Protein AF-L9WAC3-F1 (afdb_monomer_lite)

pLDDT: mean 76.22, std 16.02, range [41.91, 98.62]

Structure (mmCIF, N/CA/C/O backbone):
data_AF-L9WAC3-F1
#
_entry.id   AF-L9WAC3-F1
#
loop_
_atom_site.group_PDB
_atom_site.id
_atom_site.type_symbol
_atom_site.label_atom_id
_atom_site.label_alt_id
_atom_site.label_comp_id
_atom_site.label_asym_id
_atom_site.label_entity_id
_atom_site.label_seq_id
_atom_site.pdbx_PDB_ins_code
_atom_site.Cartn_x
_atom_site.Cartn_y
_atom_site.Cartn_z
_atom_site.occupancy
_atom_site.B_iso_or_equiv
_atom_site.auth_seq_id
_atom_site.auth_comp_id
_atom_site.auth_asym_id
_atom_site.auth_atom_id
_atom_site.pdbx_PDB_model_num
ATOM 1 N N . MET A 1 1 ? -4.021 23.730 53.755 1.00 41.91 1 MET A N 1
ATOM 2 C CA . MET A 1 1 ? -3.929 23.410 52.316 1.00 41.91 1 MET A CA 1
ATOM 3 C C . MET A 1 1 ? -2.650 22.631 52.067 1.00 41.91 1 MET A C 1
ATOM 5 O O . MET A 1 1 ? -1.574 23.197 52.173 1.00 41.91 1 MET A O 1
ATOM 9 N N . ASN A 1 2 ? -2.768 21.34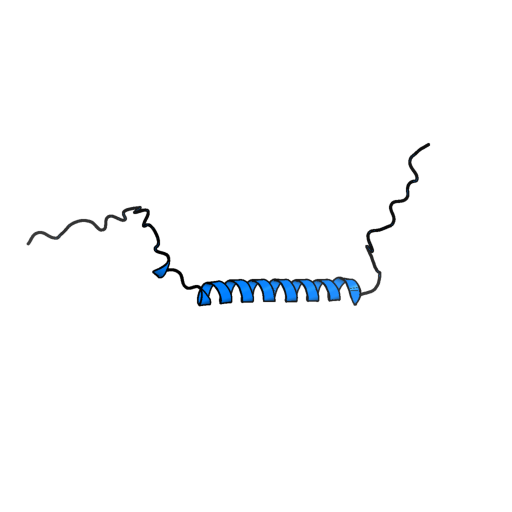2 51.785 1.00 57.16 2 ASN A N 1
ATOM 10 C CA . ASN A 1 2 ? -1.691 20.410 51.475 1.00 57.16 2 ASN A CA 1
ATOM 11 C C . ASN A 1 2 ? -2.011 19.805 50.103 1.00 57.16 2 ASN A C 1
ATOM 13 O O . ASN A 1 2 ? -3.043 19.171 49.912 1.00 57.16 2 ASN A O 1
ATOM 17 N N . GLN A 1 3 ? -1.155 20.126 49.141 1.00 61.97 3 GLN A N 1
ATOM 18 C CA . GLN A 1 3 ? -1.277 19.810 47.723 1.00 61.97 3 GLN A CA 1
ATOM 19 C C . GLN A 1 3 ? -1.056 18.301 47.503 1.00 61.97 3 GLN A C 1
ATOM 21 O O . GLN A 1 3 ? -0.089 17.772 48.055 1.00 61.97 3 GLN A O 1
ATOM 26 N N . PRO A 1 4 ? -1.909 17.587 46.741 1.00 58.44 4 PRO A N 1
ATOM 27 C CA . PRO A 1 4 ? -1.670 16.182 46.454 1.00 58.44 4 PRO A CA 1
ATOM 28 C C . PRO A 1 4 ? -0.488 16.043 45.490 1.00 58.44 4 PRO A C 1
ATOM 30 O O . PRO A 1 4 ? -0.341 16.774 44.508 1.00 58.44 4 PRO A O 1
ATOM 33 N N . THR A 1 5 ? 0.380 15.119 45.866 1.00 59.50 5 THR A N 1
ATOM 34 C CA . THR A 1 5 ? 1.680 14.778 45.304 1.00 59.50 5 THR A CA 1
ATOM 35 C C . THR A 1 5 ? 1.590 14.098 43.940 1.00 59.50 5 THR A C 1
ATOM 37 O O . THR A 1 5 ? 0.650 13.357 43.682 1.00 59.50 5 THR A O 1
ATOM 40 N N . GLY A 1 6 ? 2.646 14.282 43.139 1.00 54.75 6 GLY A N 1
ATOM 41 C CA . GLY A 1 6 ? 3.194 13.248 42.256 1.00 54.75 6 GLY A CA 1
ATOM 42 C C . GLY A 1 6 ? 2.400 12.925 40.994 1.00 54.75 6 GLY A C 1
ATOM 43 O O . GLY A 1 6 ? 1.538 12.055 40.996 1.00 54.75 6 GLY A O 1
ATOM 44 N N . LYS A 1 7 ? 2.788 13.535 39.867 1.00 53.94 7 LYS A N 1
ATOM 45 C CA . LYS A 1 7 ? 2.663 12.862 38.569 1.00 53.94 7 LYS A CA 1
ATOM 46 C C . LYS A 1 7 ? 3.707 11.745 38.548 1.00 53.94 7 LYS A C 1
ATOM 48 O O . LYS A 1 7 ? 4.820 11.955 38.078 1.00 53.94 7 LYS A O 1
ATOM 53 N N . GLU A 1 8 ? 3.389 10.611 39.156 1.00 57.28 8 GLU A N 1
ATOM 54 C CA . GLU A 1 8 ? 4.180 9.404 38.967 1.00 57.28 8 GLU A CA 1
ATOM 55 C C . GLU A 1 8 ? 3.808 8.836 37.601 1.00 57.28 8 GLU A C 1
ATOM 57 O O . GLU A 1 8 ? 2.730 8.275 37.410 1.00 57.28 8 GLU A O 1
ATOM 62 N N . GLU A 1 9 ? 4.688 9.068 36.630 1.00 63.00 9 GLU A N 1
ATOM 63 C CA . GLU A 1 9 ? 4.739 8.333 35.371 1.00 63.00 9 GLU A CA 1
ATOM 64 C C . GLU A 1 9 ? 5.062 6.873 35.704 1.00 63.00 9 GLU A C 1
ATOM 66 O O . GLU A 1 9 ? 6.206 6.421 35.649 1.00 63.00 9 GLU A O 1
ATOM 71 N N . SER A 1 10 ? 4.049 6.135 36.152 1.00 57.69 10 SER A N 1
ATOM 72 C CA . SER A 1 10 ? 4.164 4.706 36.353 1.00 57.69 10 SER A CA 1
ATOM 73 C C . SER A 1 10 ? 4.272 4.056 34.978 1.00 57.69 10 SER A C 1
ATOM 75 O O . SER A 1 10 ? 3.393 4.186 34.124 1.00 57.69 10 SER A O 1
ATOM 77 N N . GLY A 1 11 ? 5.367 3.329 34.758 1.00 62.88 11 GLY A N 1
ATOM 78 C CA . GLY A 1 11 ? 5.475 2.316 33.713 1.00 62.88 11 GLY A CA 1
ATOM 79 C C . GLY A 1 11 ? 4.492 1.181 33.995 1.00 62.88 11 GLY A C 1
ATOM 80 O O . GLY A 1 11 ? 4.886 0.076 34.357 1.00 62.88 11 GLY A O 1
ATOM 81 N N . GLN A 1 12 ? 3.198 1.473 33.907 1.00 65.69 12 GLN A N 1
ATOM 82 C CA . GLN A 1 12 ? 2.130 0.515 34.088 1.00 65.69 12 GLN A CA 1
ATOM 83 C C . GLN A 1 12 ? 1.974 -0.229 32.768 1.00 65.69 12 GLN A C 1
ATOM 85 O O . GLN A 1 12 ? 1.433 0.304 31.800 1.00 65.69 12 GLN A O 1
ATOM 90 N N . ILE A 1 13 ? 2.469 -1.467 32.727 1.00 70.25 13 ILE A N 1
ATOM 91 C CA . ILE A 1 13 ? 2.096 -2.425 31.687 1.00 70.25 13 ILE A CA 1
ATOM 92 C C . ILE A 1 13 ? 0.585 -2.628 31.840 1.00 70.25 13 ILE A C 1
ATOM 94 O O . ILE A 1 13 ? 0.125 -3.365 32.710 1.00 70.25 13 ILE A O 1
ATOM 98 N N . ARG A 1 14 ? -0.188 -1.867 31.067 1.00 78.38 14 ARG A N 1
ATOM 99 C CA . ARG A 1 14 ? -1.644 -1.947 31.014 1.00 78.38 14 ARG A CA 1
ATOM 100 C C . ARG A 1 14 ? -1.994 -3.022 29.998 1.00 78.38 14 ARG A C 1
ATOM 102 O O . ARG A 1 14 ? -1.622 -2.908 28.833 1.00 78.38 14 ARG A O 1
ATOM 109 N N . GLU A 1 15 ? -2.676 -4.065 30.455 1.00 76.56 15 GLU A N 1
ATOM 110 C CA . GLU A 1 15 ? -3.273 -5.052 29.561 1.00 76.56 15 GLU A CA 1
ATOM 111 C C . GLU A 1 15 ? -4.300 -4.329 28.676 1.00 76.56 15 GLU A C 1
ATOM 113 O O . GLU A 1 15 ? -5.218 -3.685 29.186 1.00 76.56 15 GLU A O 1
ATOM 118 N N . ILE A 1 16 ? -4.075 -4.347 27.359 1.00 78.50 16 ILE A N 1
ATOM 119 C CA . ILE A 1 16 ? -4.995 -3.779 26.370 1.00 78.50 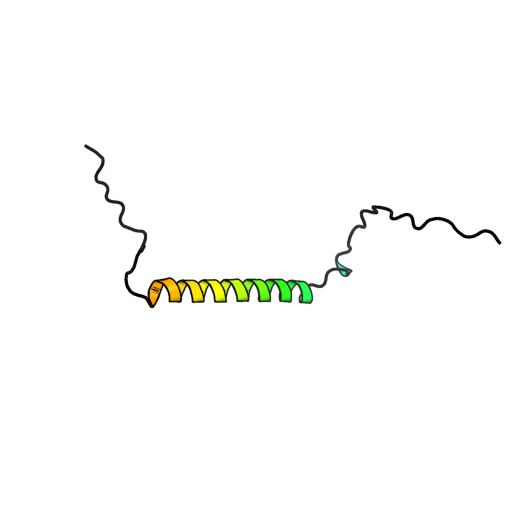16 ILE A CA 1
ATOM 120 C C . ILE A 1 16 ? -6.110 -4.797 26.135 1.00 78.50 16 ILE A C 1
ATOM 122 O O . ILE A 1 16 ? -5.847 -5.950 25.783 1.00 78.50 16 ILE A O 1
ATOM 126 N N . GLY A 1 17 ? -7.351 -4.369 26.359 1.00 78.94 17 GLY A N 1
ATOM 127 C CA . GLY A 1 17 ? -8.540 -5.164 26.069 1.00 78.94 17 GLY A CA 1
ATOM 128 C C . GLY A 1 17 ? -8.796 -5.268 24.563 1.00 78.94 17 GLY A C 1
ATOM 129 O O . GLY A 1 17 ? -8.398 -4.402 23.784 1.00 78.94 17 GLY A O 1
ATOM 130 N N . HIS A 1 18 ? -9.471 -6.334 24.126 1.00 77.31 18 HIS A N 1
ATOM 131 C CA . HIS A 1 18 ? -9.813 -6.531 22.706 1.00 77.31 18 HIS A CA 1
ATOM 132 C C . HIS A 1 18 ? -10.890 -5.549 22.205 1.00 77.31 18 HIS A C 1
ATOM 134 O O . HIS A 1 18 ? -11.057 -5.338 21.012 1.00 77.31 18 HIS A O 1
ATOM 140 N N . ASP A 1 19 ? -11.610 -4.944 23.137 1.00 79.00 19 ASP A N 1
ATOM 141 C CA . ASP A 1 19 ? -12.588 -3.872 22.992 1.00 79.00 19 ASP A CA 1
ATOM 142 C C . ASP A 1 19 ? -11.951 -2.504 22.699 1.00 79.00 19 ASP A C 1
ATOM 144 O O . ASP A 1 19 ? -12.601 -1.632 22.127 1.00 79.00 19 ASP A O 1
ATOM 148 N N . GLU A 1 20 ? -10.671 -2.329 23.028 1.00 84.88 20 GLU A N 1
ATOM 149 C CA . GLU A 1 20 ? -9.899 -1.122 22.705 1.00 84.88 20 GLU A CA 1
ATOM 150 C C . GLU A 1 20 ? -9.279 -1.189 21.297 1.00 84.88 20 GLU A C 1
ATOM 152 O O . GLU A 1 20 ? -8.779 -0.187 20.782 1.00 84.88 20 GLU A O 1
ATOM 157 N N . TYR A 1 21 ? -9.305 -2.366 20.662 1.00 84.06 21 TYR A N 1
ATOM 158 C CA . TYR A 1 21 ? -8.791 -2.577 19.314 1.00 84.06 21 TYR A CA 1
ATOM 159 C C . TYR A 1 21 ? -9.783 -2.077 18.257 1.00 84.06 21 TYR A C 1
ATOM 161 O O . TYR A 1 21 ? -10.934 -2.509 18.217 1.00 84.06 21 TYR A O 1
ATOM 169 N N . ASP A 1 22 ? -9.314 -1.212 17.354 1.00 89.19 22 ASP A N 1
ATOM 170 C CA . ASP A 1 22 ? -10.080 -0.774 16.185 1.00 89.19 22 ASP A CA 1
ATOM 171 C C . ASP A 1 22 ? -9.734 -1.643 14.955 1.00 89.19 22 ASP A C 1
ATOM 173 O O . ASP A 1 22 ? -8.676 -1.459 14.325 1.00 89.19 22 ASP A O 1
ATOM 177 N N . PRO A 1 23 ? -10.613 -2.591 14.573 1.00 89.69 23 PRO A N 1
ATOM 178 C CA . PRO A 1 23 ? -10.379 -3.461 13.427 1.00 89.69 23 PRO A CA 1
ATOM 179 C C . PRO A 1 23 ? -10.442 -2.702 12.101 1.00 89.69 23 PRO A C 1
ATOM 181 O O . PRO A 1 23 ? -9.739 -3.064 11.158 1.00 89.69 23 PRO A O 1
ATOM 184 N N . VAL A 1 24 ? -11.253 -1.644 12.007 1.00 95.00 24 VAL A N 1
ATOM 185 C CA . VAL A 1 24 ? -11.440 -0.887 10.763 1.00 95.00 24 VAL A CA 1
ATOM 186 C C . VAL A 1 24 ? -10.226 -0.006 10.510 1.00 95.00 24 VAL A C 1
ATOM 188 O O . VAL A 1 24 ? -9.692 -0.011 9.399 1.00 95.00 24 VAL A O 1
ATOM 191 N N . GLY A 1 25 ? -9.738 0.689 11.541 1.00 93.12 25 GLY A N 1
ATOM 192 C CA . GLY A 1 25 ? -8.508 1.476 11.462 1.00 93.12 25 GLY A CA 1
ATOM 193 C C . GLY A 1 25 ? -7.304 0.614 11.083 1.00 93.12 25 GLY A C 1
ATOM 194 O O . GLY A 1 25 ? -6.553 0.950 10.167 1.00 93.12 25 GLY A O 1
ATOM 195 N N . THR A 1 26 ? -7.164 -0.555 11.711 1.00 93.69 26 THR A N 1
ATOM 196 C CA . THR A 1 26 ? -6.074 -1.488 11.393 1.00 93.69 26 THR A CA 1
ATOM 197 C C . THR A 1 26 ? -6.184 -2.032 9.969 1.00 93.69 26 THR A C 1
ATOM 199 O O . THR A 1 26 ? -5.188 -2.078 9.246 1.00 93.69 26 THR A O 1
ATOM 202 N N . LEU A 1 27 ? -7.389 -2.392 9.524 1.00 96.69 27 LEU A N 1
ATOM 203 C CA . LEU A 1 27 ? -7.624 -2.842 8.154 1.00 96.69 27 LEU A CA 1
ATOM 204 C C . LEU A 1 27 ? -7.300 -1.745 7.133 1.00 96.69 27 LEU A C 1
ATOM 206 O O . LEU A 1 27 ? -6.697 -2.044 6.106 1.00 96.69 27 LEU A O 1
ATOM 210 N N . ALA A 1 28 ? -7.633 -0.484 7.419 1.00 97.38 28 ALA A N 1
ATOM 211 C CA . ALA A 1 28 ? -7.284 0.643 6.560 1.00 97.38 28 ALA A CA 1
ATOM 212 C C . ALA A 1 28 ? -5.762 0.821 6.433 1.00 97.38 28 ALA A C 1
ATOM 214 O O . ALA A 1 28 ? -5.264 1.026 5.326 1.00 97.38 28 ALA A O 1
ATOM 215 N N . LEU A 1 29 ? -5.013 0.678 7.533 1.00 97.19 29 LEU A N 1
ATOM 216 C CA . LEU A 1 29 ? -3.546 0.723 7.518 1.00 97.19 29 LEU A CA 1
ATOM 217 C C . LEU A 1 29 ? -2.949 -0.418 6.684 1.00 97.19 29 LEU A C 1
ATOM 219 O O . LEU A 1 29 ? -2.068 -0.181 5.858 1.00 97.19 29 LEU A O 1
ATOM 223 N N . ILE A 1 30 ? -3.456 -1.642 6.859 1.00 97.50 30 ILE A N 1
ATOM 224 C CA . ILE A 1 30 ? -3.022 -2.812 6.083 1.00 97.50 30 ILE A CA 1
ATOM 225 C C . ILE A 1 30 ? -3.337 -2.619 4.597 1.00 97.50 30 ILE A C 1
ATOM 227 O O . ILE A 1 30 ? -2.477 -2.858 3.753 1.00 97.50 30 ILE A O 1
ATOM 231 N N . ALA A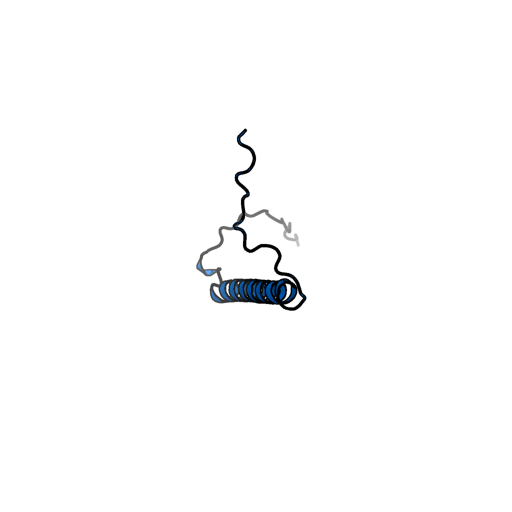 1 31 ? -4.546 -2.166 4.266 1.00 98.31 31 ALA A N 1
ATOM 232 C CA . ALA A 1 31 ? -4.967 -1.937 2.889 1.00 98.31 31 ALA A CA 1
ATOM 233 C C . ALA A 1 31 ? -4.132 -0.841 2.214 1.00 98.31 31 ALA A C 1
ATOM 235 O O . ALA A 1 31 ? -3.703 -1.015 1.074 1.00 98.31 31 ALA A O 1
ATOM 236 N N . LEU A 1 32 ? -3.845 0.256 2.922 1.00 98.38 32 LEU A N 1
ATOM 237 C CA . LEU A 1 32 ? -2.962 1.316 2.439 1.00 98.38 32 LEU A CA 1
ATOM 238 C C . LEU A 1 32 ? -1.545 0.788 2.188 1.00 98.38 32 LEU A C 1
ATOM 240 O O . LEU A 1 32 ? -0.970 1.048 1.134 1.00 98.38 32 LEU A O 1
ATOM 244 N N . TYR A 1 33 ? -0.995 0.019 3.128 1.00 98.06 33 TYR A N 1
ATOM 245 C CA . TYR A 1 33 ? 0.319 -0.601 2.974 1.00 98.06 33 TYR A CA 1
ATOM 246 C C . TYR A 1 33 ? 0.363 -1.550 1.769 1.00 98.06 33 TYR A C 1
ATOM 248 O O . TYR A 1 33 ? 1.261 -1.459 0.933 1.00 98.06 33 TYR A O 1
ATOM 256 N N . PHE A 1 34 ? -0.641 -2.416 1.632 1.00 98.50 34 PHE A N 1
ATOM 257 C CA . PHE A 1 34 ? -0.764 -3.327 0.498 1.00 98.50 34 PHE A CA 1
ATOM 258 C C . PHE A 1 34 ? -0.870 -2.575 -0.833 1.00 98.50 34 PHE A C 1
ATOM 260 O O . PHE A 1 34 ? -0.202 -2.942 -1.799 1.00 98.50 34 PHE A O 1
ATOM 267 N N . LEU A 1 35 ? -1.646 -1.490 -0.882 1.00 98.62 35 LEU A N 1
ATOM 268 C CA . LEU A 1 35 ? -1.762 -0.643 -2.067 1.00 98.62 35 LEU A CA 1
ATOM 269 C C . LEU A 1 35 ? -0.402 -0.060 -2.471 1.00 98.62 35 LEU A C 1
ATOM 271 O O . LEU A 1 35 ? -0.052 -0.101 -3.648 1.00 98.62 35 LEU A O 1
ATOM 275 N N . ILE A 1 36 ? 0.386 0.429 -1.508 1.00 98.31 36 ILE A N 1
ATOM 276 C CA . ILE A 1 36 ? 1.745 0.931 -1.761 1.00 98.31 36 ILE A CA 1
ATOM 277 C C . ILE A 1 36 ? 2.630 -0.179 -2.336 1.00 98.31 36 ILE A C 1
ATOM 279 O O . ILE A 1 36 ? 3.332 0.058 -3.317 1.00 98.31 36 ILE A O 1
ATOM 283 N N . LEU A 1 37 ? 2.577 -1.391 -1.774 1.00 97.62 37 LEU A N 1
ATOM 284 C CA . LEU A 1 37 ? 3.347 -2.526 -2.285 1.00 97.62 37 LEU A CA 1
ATOM 285 C C . LEU A 1 37 ? 2.966 -2.886 -3.722 1.00 97.62 37 LEU A C 1
ATOM 287 O O . LEU A 1 37 ? 3.855 -3.085 -4.544 1.00 97.62 37 LEU A O 1
ATOM 291 N N . VAL A 1 38 ? 1.672 -2.940 -4.043 1.00 98.00 38 VAL A N 1
ATOM 292 C CA . VAL A 1 38 ? 1.192 -3.235 -5.402 1.00 98.00 38 VAL A CA 1
ATOM 293 C C . VAL A 1 38 ? 1.609 -2.141 -6.382 1.00 98.00 38 VAL A C 1
ATOM 295 O O . VAL A 1 38 ? 2.061 -2.451 -7.482 1.00 98.00 38 VAL A O 1
ATOM 298 N N . LEU A 1 39 ? 1.505 -0.870 -5.989 1.00 9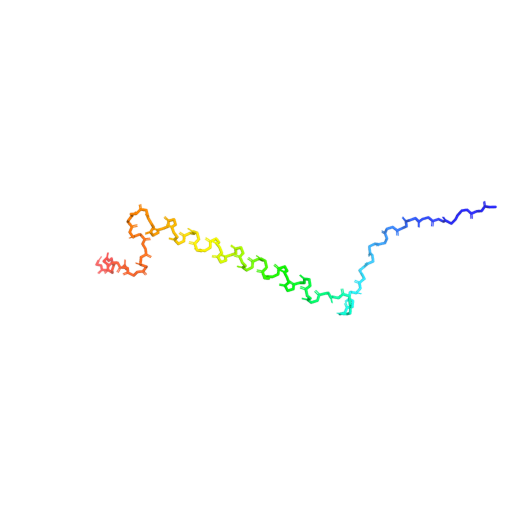7.50 39 LEU A N 1
ATOM 299 C CA . LEU A 1 39 ? 1.943 0.256 -6.814 1.00 97.50 39 LEU A CA 1
ATOM 300 C C . LEU A 1 39 ? 3.451 0.219 -7.063 1.00 97.50 39 LEU A C 1
ATOM 302 O O . LEU A 1 39 ? 3.881 0.378 -8.202 1.00 97.50 39 LEU A O 1
ATOM 306 N N . MET A 1 40 ? 4.251 -0.029 -6.025 1.00 95.50 40 MET A N 1
ATOM 307 C CA . MET A 1 40 ? 5.700 -0.177 -6.150 1.00 95.50 40 MET A CA 1
ATOM 308 C C . MET A 1 40 ? 6.056 -1.378 -7.029 1.00 95.50 40 MET A C 1
ATOM 310 O O . MET A 1 40 ? 6.903 -1.256 -7.906 1.00 95.50 40 MET A O 1
ATOM 314 N N . TRP A 1 41 ? 5.397 -2.519 -6.832 1.00 93.25 41 TRP A N 1
ATOM 315 C CA . TRP A 1 41 ? 5.585 -3.716 -7.650 1.00 93.25 41 TRP A CA 1
ATOM 316 C C . TRP A 1 41 ? 5.280 -3.443 -9.128 1.00 93.25 41 TRP A C 1
ATOM 318 O O . TRP A 1 41 ? 6.095 -3.751 -9.995 1.00 93.25 41 TRP A O 1
ATOM 328 N N . PHE A 1 42 ? 4.150 -2.796 -9.416 1.00 92.69 42 PHE A N 1
ATOM 329 C CA . PHE A 1 42 ? 3.754 -2.434 -10.776 1.00 92.69 42 PHE A CA 1
ATOM 330 C C . PHE A 1 42 ? 4.701 -1.401 -11.401 1.00 92.69 42 PHE A C 1
ATOM 332 O O . PHE A 1 42 ? 5.046 -1.492 -12.577 1.00 92.69 42 PHE A O 1
ATOM 339 N N . PHE A 1 43 ? 5.177 -0.440 -10.609 1.00 89.69 43 PHE A N 1
ATOM 340 C CA . PHE A 1 43 ? 6.178 0.528 -11.043 1.00 89.69 43 PHE A CA 1
ATOM 341 C C . PHE A 1 43 ? 7.516 -0.143 -11.377 1.00 89.69 43 PHE A C 1
ATOM 343 O O . PHE A 1 43 ? 8.071 0.114 -12.442 1.00 89.69 43 PHE A O 1
ATOM 350 N N . MET A 1 44 ? 8.004 -1.043 -10.519 1.00 85.62 44 MET A N 1
ATOM 351 C CA . MET A 1 44 ? 9.219 -1.821 -10.777 1.00 85.62 44 MET A CA 1
ATOM 352 C C . MET A 1 44 ? 9.089 -2.670 -12.043 1.00 85.62 44 MET A C 1
ATOM 354 O O . MET A 1 44 ? 10.016 -2.695 -12.845 1.00 85.62 44 MET A O 1
ATOM 358 N N . TYR A 1 45 ? 7.923 -3.281 -12.270 1.00 83.62 45 TYR A N 1
ATOM 359 C CA . TYR A 1 45 ? 7.627 -3.993 -13.512 1.00 83.62 45 TYR A CA 1
ATOM 360 C C . TYR A 1 45 ? 7.790 -3.074 -14.734 1.00 83.62 45 TYR A C 1
ATOM 362 O O . TYR A 1 45 ? 8.486 -3.408 -15.685 1.00 83.62 45 TYR A O 1
ATOM 370 N N . PHE A 1 46 ? 7.225 -1.867 -14.721 1.00 82.62 46 PHE A N 1
ATOM 371 C CA . PHE A 1 46 ? 7.428 -0.937 -15.834 1.00 82.62 46 PHE A CA 1
ATOM 372 C C . PHE A 1 46 ? 8.885 -0.511 -16.025 1.00 82.62 46 PHE A C 1
ATOM 374 O O . PHE A 1 46 ? 9.334 -0.424 -17.166 1.00 82.62 46 PHE A O 1
ATOM 381 N N . VAL A 1 47 ? 9.614 -0.254 -14.936 1.00 83.31 47 VAL A N 1
ATOM 382 C CA . VAL A 1 47 ? 11.044 0.092 -14.984 1.00 83.31 47 VAL A CA 1
ATOM 383 C C . VAL A 1 47 ? 11.859 -1.028 -15.634 1.00 83.31 47 VAL A C 1
ATOM 385 O O . VAL A 1 47 ? 12.756 -0.743 -16.421 1.00 83.31 47 VAL A O 1
ATOM 388 N N . GLU A 1 48 ? 11.526 -2.285 -15.351 1.00 76.12 48 GLU A N 1
ATOM 389 C CA . GLU A 1 48 ? 12.200 -3.458 -15.911 1.00 76.12 48 GLU A CA 1
ATOM 390 C C . GLU A 1 48 ? 11.789 -3.745 -17.367 1.00 76.12 48 GLU A C 1
ATOM 392 O O . GLU A 1 48 ? 12.634 -4.089 -18.190 1.00 76.12 48 GLU A O 1
ATOM 397 N N . PHE A 1 49 ? 10.511 -3.569 -17.724 1.00 71.69 49 PHE A N 1
ATOM 398 C CA . PHE A 1 49 ? 9.968 -4.069 -18.996 1.00 71.69 49 PHE A CA 1
ATOM 399 C C . PHE A 1 49 ? 9.666 -3.002 -20.070 1.00 71.69 49 PHE A C 1
ATOM 401 O O . PHE A 1 49 ? 9.422 -3.376 -21.217 1.00 71.69 49 PHE A O 1
ATOM 408 N N . LEU A 1 50 ? 9.706 -1.691 -19.779 1.00 70.88 50 LEU A N 1
ATOM 409 C CA . LEU A 1 50 ? 9.479 -0.626 -20.785 1.00 70.88 50 LEU A CA 1
ATOM 410 C C . LEU A 1 50 ? 10.764 -0.041 -21.413 1.00 70.88 50 LEU A C 1
ATOM 412 O O . LEU A 1 50 ? 10.663 0.800 -22.305 1.00 70.88 50 LEU A O 1
ATOM 416 N N . GLY A 1 51 ? 11.955 -0.450 -20.957 1.00 66.25 51 GLY A N 1
ATOM 417 C CA . GLY A 1 51 ? 13.223 0.263 -21.192 1.00 66.25 51 GLY A CA 1
ATOM 418 C C . GLY A 1 51 ? 14.321 -0.464 -21.980 1.00 66.25 51 GLY A C 1
ATOM 419 O O . GLY A 1 51 ? 15.459 -0.017 -21.912 1.00 66.25 51 GLY A O 1
ATOM 420 N N . ASN A 1 52 ? 13.987 -1.514 -22.741 1.00 64.75 52 ASN A N 1
ATOM 421 C CA . ASN A 1 52 ? 14.903 -2.419 -23.461 1.00 64.75 52 ASN A CA 1
ATOM 422 C C . ASN A 1 52 ? 15.760 -3.346 -22.570 1.00 64.75 52 ASN A C 1
ATOM 424 O O . ASN A 1 52 ? 16.481 -2.904 -21.687 1.00 64.75 52 ASN A O 1
ATOM 428 N N . GLU A 1 53 ? 15.751 -4.628 -22.963 1.00 63.28 53 GLU A N 1
ATOM 429 C CA . GLU A 1 53 ? 16.619 -5.747 -22.544 1.00 63.28 53 GLU A CA 1
ATOM 430 C C . GLU A 1 53 ? 16.105 -6.619 -21.370 1.00 63.28 53 GLU A C 1
ATOM 432 O O . GLU A 1 53 ? 16.210 -6.247 -20.203 1.00 63.28 53 GLU A O 1
ATOM 437 N N . PRO A 1 54 ? 15.569 -7.827 -21.660 1.00 59.44 54 PRO A N 1
ATOM 438 C CA . PRO A 1 54 ? 15.066 -8.749 -20.647 1.00 59.44 54 PRO A CA 1
ATOM 439 C C . PRO A 1 54 ? 16.234 -9.375 -19.880 1.00 59.44 54 PRO A C 1
ATOM 441 O O . PRO A 1 54 ? 16.871 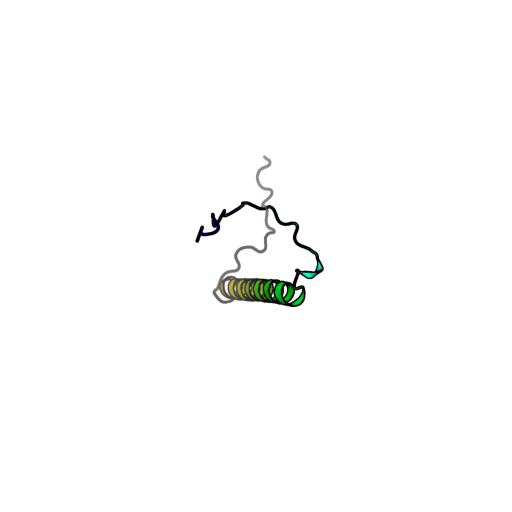-10.311 -20.361 1.00 59.44 54 PRO A O 1
ATOM 444 N N . THR A 1 55 ? 16.508 -8.892 -18.671 1.00 64.44 55 THR A N 1
ATOM 445 C CA . THR A 1 55 ? 17.489 -9.530 -17.788 1.00 64.44 55 THR A CA 1
ATOM 446 C C . THR A 1 55 ? 16.760 -10.246 -16.656 1.00 64.44 55 THR A C 1
ATOM 448 O O . THR A 1 55 ? 16.283 -9.625 -15.720 1.00 64.44 55 THR A O 1
ATOM 451 N N . VAL A 1 56 ? 16.759 -11.582 -16.754 1.00 59.59 56 VAL A N 1
ATOM 452 C CA . VAL A 1 56 ? 16.326 -12.590 -15.762 1.00 59.59 56 VAL A CA 1
ATOM 453 C C . VAL A 1 56 ? 14.879 -13.094 -15.894 1.00 59.59 56 VAL A C 1
ATOM 455 O O . VAL A 1 56 ? 14.062 -13.055 -14.981 1.00 59.59 56 VAL A O 1
ATOM 458 N N . THR A 1 57 ? 14.620 -13.798 -17.000 1.00 59.12 57 THR A N 1
ATOM 459 C CA . THR A 1 57 ? 13.906 -15.085 -16.901 1.00 59.12 57 THR A CA 1
ATOM 460 C C . THR A 1 57 ? 14.874 -16.080 -16.251 1.00 59.12 57 THR A C 1
ATOM 462 O O . THR A 1 57 ? 15.825 -16.541 -16.876 1.00 59.12 57 THR A O 1
ATOM 465 N N . GLY A 1 58 ? 14.699 -16.352 -14.960 1.00 62.91 58 GLY A N 1
ATOM 466 C CA . GLY A 1 58 ? 15.624 -17.126 -14.124 1.00 62.91 58 GLY A CA 1
ATOM 467 C C . GLY A 1 58 ? 15.730 -18.631 -14.409 1.00 62.91 58 GLY A C 1
ATOM 468 O O . GLY A 1 58 ? 15.668 -19.411 -13.466 1.00 62.91 58 GLY A O 1
ATOM 469 N N . ILE A 1 59 ? 15.919 -19.071 -15.658 1.00 63.97 59 ILE A N 1
ATOM 470 C CA . ILE A 1 59 ? 16.270 -20.467 -15.983 1.00 63.97 59 ILE A CA 1
ATOM 471 C C . ILE A 1 59 ? 17.246 -20.500 -17.164 1.00 63.97 59 ILE A C 1
ATOM 473 O O . ILE A 1 59 ? 16.859 -20.804 -18.284 1.00 63.97 59 ILE A O 1
ATOM 477 N N . VAL A 1 60 ? 18.532 -20.242 -16.916 1.00 58.94 60 VAL A N 1
ATOM 478 C CA . VAL A 1 60 ? 19.607 -20.928 -17.651 1.00 58.94 60 VAL A CA 1
ATOM 479 C C . VAL A 1 60 ? 20.788 -21.113 -16.694 1.00 58.94 60 VAL A C 1
ATOM 481 O O . VAL A 1 60 ? 21.679 -20.276 -16.612 1.00 58.94 60 VAL A O 1
ATOM 484 N N . LEU A 1 61 ? 20.789 -22.200 -15.921 1.00 60.09 61 LEU A N 1
ATOM 485 C CA . LEU A 1 61 ? 22.032 -22.706 -15.334 1.00 60.09 61 LEU A CA 1
ATOM 486 C C . LEU A 1 61 ? 22.793 -23.431 -16.458 1.00 60.09 61 LEU A C 1
ATOM 488 O O . LEU A 1 61 ? 22.299 -24.465 -16.915 1.00 60.09 61 LEU A O 1
ATOM 492 N N . PRO A 1 62 ? 23.964 -22.966 -16.933 1.00 59.91 62 PRO A N 1
ATOM 493 C CA . PRO A 1 62 ? 24.807 -23.814 -17.759 1.00 59.91 62 PRO A CA 1
ATOM 494 C C . PRO A 1 62 ? 25.439 -24.867 -16.842 1.00 59.91 62 PRO A C 1
ATOM 496 O O . PRO A 1 62 ? 26.294 -24.560 -16.016 1.00 59.91 62 PRO A O 1
ATOM 499 N N . VAL A 1 63 ? 25.022 -26.125 -16.979 1.00 60.94 63 VAL A N 1
ATOM 500 C CA . VAL A 1 63 ? 25.629 -27.299 -16.318 1.00 60.94 63 VAL A CA 1
ATOM 501 C C . VAL A 1 63 ? 26.999 -27.619 -16.952 1.00 60.94 63 VAL A C 1
ATOM 503 O O . VAL A 1 63 ? 27.279 -28.744 -17.346 1.00 60.94 63 VAL A O 1
ATOM 506 N N . VAL A 1 64 ? 27.870 -26.623 -17.119 1.00 62.22 64 VAL A N 1
ATOM 507 C CA . VAL A 1 64 ? 29.196 -26.782 -17.737 1.00 62.22 64 VAL A CA 1
ATOM 508 C C . VAL A 1 64 ? 30.255 -26.495 -16.681 1.00 62.22 64 VAL A C 1
ATOM 510 O O . VAL A 1 64 ? 30.828 -25.415 -16.609 1.00 62.22 64 VAL A O 1
ATOM 513 N N . GLY A 1 65 ? 30.462 -27.479 -15.813 1.00 58.41 65 GLY A N 1
ATOM 514 C CA . GLY A 1 65 ? 31.479 -27.444 -14.761 1.00 58.41 65 GLY A CA 1
ATOM 515 C C . GLY A 1 65 ? 31.714 -28.808 -14.119 1.00 58.41 65 GLY A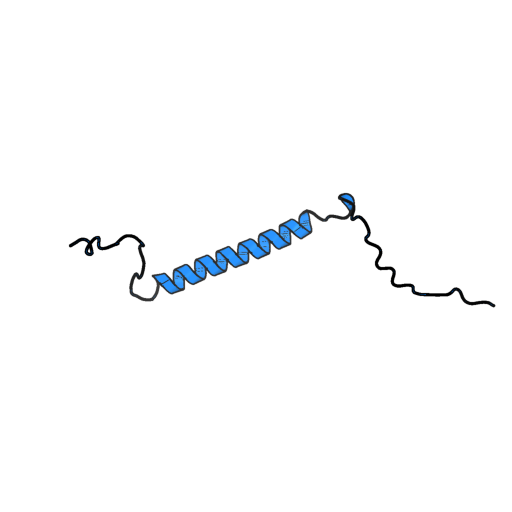 C 1
ATOM 516 O O . GLY A 1 65 ? 32.047 -28.878 -12.942 1.00 58.41 65 GLY A O 1
ATOM 517 N N . LEU A 1 66 ? 31.475 -29.890 -14.866 1.00 64.81 66 LEU A N 1
ATOM 518 C CA . LEU A 1 66 ? 31.700 -31.264 -14.422 1.00 64.81 66 LEU A CA 1
ATOM 519 C C . LEU A 1 66 ? 32.576 -31.964 -15.468 1.00 64.81 66 LEU A C 1
ATOM 521 O O . LEU A 1 66 ? 32.088 -32.711 -16.313 1.00 64.81 66 LEU A O 1
ATOM 525 N N . ALA A 1 67 ? 33.861 -31.615 -15.451 1.00 57.72 67 ALA A N 1
ATOM 526 C CA . ALA A 1 67 ? 34.956 -32.296 -16.133 1.00 57.72 67 ALA A CA 1
ATOM 527 C C . ALA A 1 67 ? 36.244 -32.055 -15.340 1.00 57.72 67 ALA A C 1
ATOM 529 O O . ALA A 1 67 ? 36.438 -30.897 -14.901 1.00 57.72 67 ALA A O 1
#

Secondary structure (DSSP, 8-state):
--PPP--------PPPPTTS--HHHHHHHHHHHHHHHHHHHHHHHHHHHSSS-----S---------

Radius of gyration: 27.85 Å; chains: 1; bounding box: 48×56×76 Å

Sequence (67 aa):
MNQPTGKEESGQIREIGHDEYDPVGTLALIALYFLILVLMWFFMYFVEFLGNEPTVTGIVLPVVGLA

Organism: NCBI:txid1114856

Foldseek 3Di:
DDDDDDPPPDPDPDDDDPVNDDPVVVVVVVVVVVVVVVVVVVVVVCVQPVPDDNDDPPDDDPPPDDD